Protein AF-A0A354FS78-F1 (afdb_monomer_lite)

Radius of gyration: 9.47 Å; chains: 1; bounding box: 18×13×31 Å

Sequence (39 aa):
MNKETSKCACPDCKCEVRDGHRVALDGKEFCSEACANGH

pLDDT: mean 82.66, std 9.64, range [46.0, 90.19]

Structure (mmCIF, N/CA/C/O backbone):
data_AF-A0A354FS78-F1
#
_entry.id   AF-A0A354FS78-F1
#
loop_
_atom_site.group_PDB
_atom_site.id
_atom_site.type_symbol
_atom_site.label_atom_id
_atom_site.label_alt_id
_atom_site.label_comp_id
_atom_site.label_asym_id
_atom_site.label_entity_id
_atom_site.label_seq_id
_atom_site.pdbx_PDB_ins_code
_atom_site.Cartn_x
_atom_site.Cartn_y
_atom_site.Cartn_z
_atom_site.occupancy
_atom_site.B_iso_or_equiv
_atom_site.auth_seq_id
_atom_site.auth_comp_id
_atom_site.auth_asym_id
_atom_site.auth_atom_id
_atom_site.pdbx_PDB_model_num
ATOM 1 N N . MET A 1 1 ? -3.924 -1.866 23.750 1.00 46.00 1 MET A N 1
ATOM 2 C CA . MET A 1 1 ? -4.602 -1.691 22.448 1.00 46.00 1 MET A CA 1
ATOM 3 C C . MET A 1 1 ? -3.865 -2.522 21.411 1.00 46.00 1 MET A C 1
ATOM 5 O O . MET A 1 1 ? -2.708 -2.218 21.144 1.00 46.00 1 MET A O 1
ATOM 9 N N . ASN A 1 2 ? -4.488 -3.568 20.870 1.00 57.59 2 ASN A N 1
ATOM 10 C CA . ASN A 1 2 ? -3.918 -4.326 19.755 1.00 57.59 2 ASN A CA 1
ATOM 11 C C . ASN A 1 2 ? -4.070 -3.462 18.499 1.00 57.59 2 ASN A C 1
ATOM 13 O O . ASN A 1 2 ? -5.188 -3.179 18.083 1.00 57.59 2 ASN A O 1
ATOM 17 N N . LYS A 1 3 ? -2.963 -2.939 17.963 1.00 63.75 3 LYS A N 1
ATOM 18 C CA . LYS A 1 3 ? -2.983 -2.290 16.650 1.00 63.75 3 LYS A CA 1
ATOM 19 C C . LYS A 1 3 ? -3.077 -3.402 15.619 1.00 63.75 3 LYS A C 1
ATOM 21 O O . LYS A 1 3 ? -2.080 -4.062 15.358 1.00 63.75 3 LYS A O 1
ATOM 26 N N . GLU A 1 4 ? -4.267 -3.615 15.079 1.00 73.56 4 GLU A N 1
ATOM 27 C CA . GLU A 1 4 ? -4.442 -4.486 13.924 1.00 73.56 4 GLU A CA 1
ATOM 28 C C . GLU A 1 4 ? -3.850 -3.758 12.712 1.00 73.56 4 GLU A C 1
ATOM 30 O O . GLU A 1 4 ? -4.367 -2.738 12.240 1.0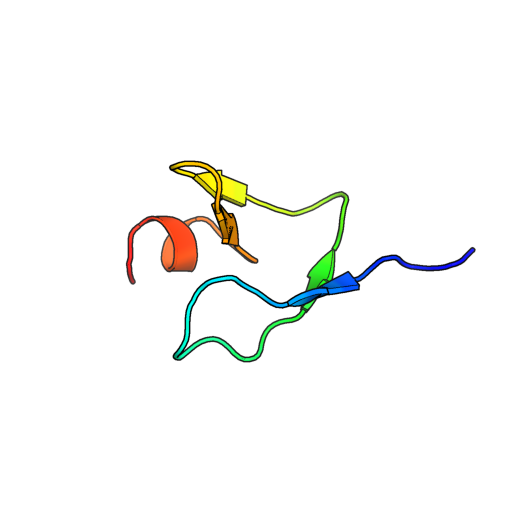0 73.56 4 GLU A O 1
ATOM 35 N N . THR A 1 5 ? -2.662 -4.211 12.310 1.00 77.00 5 THR A N 1
ATOM 36 C CA . THR A 1 5 ? -2.006 -3.810 11.071 1.00 77.00 5 THR A CA 1
ATOM 37 C C . THR A 1 5 ? -2.123 -4.938 10.052 1.00 77.00 5 THR A C 1
ATOM 39 O O . THR A 1 5 ? -1.649 -6.050 10.276 1.00 77.00 5 THR A O 1
ATOM 42 N N . SER A 1 6 ? -2.755 -4.647 8.919 1.00 83.94 6 SER A N 1
ATOM 43 C CA . SER A 1 6 ? -2.830 -5.539 7.759 1.00 83.94 6 SER A CA 1
ATOM 44 C C . SER A 1 6 ? -1.688 -5.228 6.797 1.00 83.94 6 SER A C 1
ATOM 46 O O . SER A 1 6 ? -1.156 -4.122 6.783 1.00 83.94 6 SER A O 1
ATOM 48 N N . LYS A 1 7 ? -1.271 -6.177 5.959 1.00 84.94 7 LYS A N 1
ATOM 49 C CA . LYS A 1 7 ? -0.312 -5.862 4.888 1.00 84.94 7 LYS A CA 1
ATOM 50 C C . LYS A 1 7 ? -1.010 -5.146 3.738 1.00 84.94 7 LYS A C 1
ATOM 52 O O . LYS A 1 7 ? -2.145 -5.474 3.408 1.00 84.94 7 LYS A O 1
ATOM 57 N N . CYS A 1 8 ? -0.309 -4.198 3.119 1.00 89.44 8 CYS A N 1
ATOM 58 C CA . CYS A 1 8 ? -0.781 -3.557 1.897 1.00 89.44 8 CYS A CA 1
ATOM 59 C C . CYS A 1 8 ? -0.966 -4.608 0.797 1.00 89.44 8 CYS A C 1
ATOM 61 O O . CYS A 1 8 ? -0.110 -5.472 0.614 1.00 89.44 8 CYS A O 1
ATOM 63 N N . ALA A 1 9 ? -2.064 -4.519 0.050 1.00 88.38 9 ALA A N 1
ATOM 64 C CA . ALA A 1 9 ? -2.342 -5.408 -1.073 1.00 88.38 9 ALA A CA 1
ATOM 65 C C . ALA A 1 9 ? -1.407 -5.184 -2.276 1.00 88.38 9 ALA A C 1
ATOM 67 O O . ALA A 1 9 ? -1.397 -5.990 -3.206 1.00 88.38 9 ALA A O 1
ATOM 68 N N . CYS A 1 10 ? -0.628 -4.098 -2.283 1.00 87.62 10 CYS A N 1
ATOM 69 C CA . CYS A 1 10 ? 0.359 -3.848 -3.324 1.00 87.62 10 CYS A CA 1
ATOM 70 C C . CYS A 1 10 ? 1.582 -4.771 -3.133 1.00 87.62 10 CYS A C 1
ATOM 72 O O . CYS A 1 10 ? 2.197 -4.735 -2.068 1.00 87.62 10 CYS A O 1
ATOM 74 N N . PRO A 1 11 ? 1.971 -5.572 -4.146 1.00 81.69 11 PRO A N 1
ATOM 75 C CA . PRO A 1 11 ? 3.066 -6.539 -4.026 1.00 81.69 11 PRO A CA 1
ATOM 76 C C . PRO A 1 11 ? 4.443 -5.879 -3.869 1.00 81.69 11 PRO A C 1
ATOM 78 O O . PRO A 1 11 ? 5.330 -6.459 -3.245 1.00 81.69 11 PRO A O 1
ATOM 81 N N . ASP A 1 12 ? 4.612 -4.669 -4.404 1.00 85.50 12 ASP A N 1
ATOM 82 C CA . ASP A 1 12 ? 5.846 -3.885 -4.270 1.00 85.50 12 ASP A CA 1
ATOM 83 C C . ASP A 1 12 ? 5.902 -3.139 -2.922 1.00 85.50 12 ASP A C 1
ATOM 85 O O . ASP A 1 12 ? 6.963 -2.831 -2.375 1.00 85.50 12 ASP A O 1
ATOM 89 N N . CYS A 1 13 ? 4.734 -2.900 -2.321 1.00 84.19 13 CYS A N 1
ATOM 90 C CA . CYS A 1 13 ? 4.605 -2.146 -1.089 1.00 84.19 13 CYS A CA 1
ATOM 91 C C . CYS A 1 13 ? 4.795 -3.043 0.139 1.00 84.19 13 CYS A C 1
ATOM 93 O O . CYS A 1 13 ? 4.023 -3.960 0.406 1.00 84.19 13 CYS A O 1
ATOM 95 N N . LYS A 1 14 ? 5.788 -2.717 0.969 1.00 83.56 14 LYS A N 1
ATOM 96 C CA . LYS A 1 14 ? 6.032 -3.399 2.255 1.00 83.56 14 LYS A CA 1
ATOM 97 C C . LYS A 1 14 ? 5.376 -2.694 3.443 1.00 83.56 14 LYS A C 1
ATOM 99 O O . LYS A 1 14 ? 5.697 -2.998 4.589 1.00 83.56 14 LYS A O 1
ATOM 104 N N . CYS A 1 15 ? 4.493 -1.732 3.183 1.00 88.12 15 CYS A N 1
ATOM 105 C CA . CYS A 1 15 ? 3.850 -0.961 4.235 1.00 88.12 15 CYS A CA 1
ATOM 106 C C . CYS A 1 15 ? 2.795 -1.780 4.982 1.00 88.12 15 CYS A C 1
ATOM 108 O O . CYS A 1 15 ? 2.043 -2.569 4.406 1.00 88.12 15 CYS A O 1
ATOM 110 N N . GLU A 1 16 ? 2.707 -1.501 6.276 1.00 86.81 16 GLU A N 1
ATOM 111 C CA . GLU A 1 16 ? 1.639 -1.969 7.143 1.00 86.81 16 GLU A CA 1
ATOM 112 C C . GLU A 1 16 ? 0.471 -0.978 7.111 1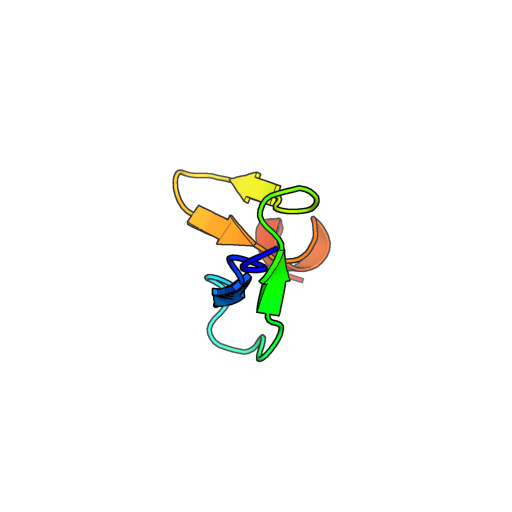.00 86.81 16 GLU A C 1
ATOM 114 O O . GLU A 1 16 ? 0.599 0.202 7.448 1.00 86.81 16 GLU A O 1
ATOM 119 N N . VAL A 1 17 ? -0.679 -1.479 6.694 1.00 86.56 17 VAL A N 1
ATOM 120 C CA . VAL A 1 17 ? -1.968 -0.807 6.660 1.00 86.56 17 VAL A CA 1
ATOM 121 C C . VAL A 1 17 ? -2.551 -0.809 8.062 1.00 86.56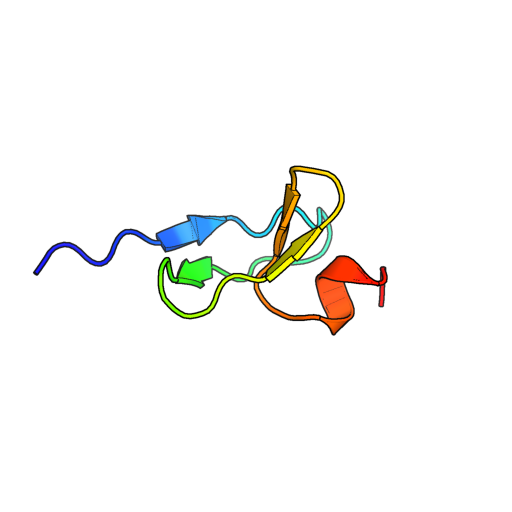 17 VAL A C 1
ATOM 123 O O . VAL A 1 17 ? -2.817 -1.860 8.633 1.00 86.56 17 VAL A O 1
ATOM 126 N N . ARG A 1 18 ? -2.770 0.372 8.632 1.00 84.00 18 ARG A N 1
ATOM 127 C CA . ARG A 1 18 ? -3.497 0.496 9.900 1.00 84.00 18 ARG A CA 1
ATOM 128 C C . ARG A 1 18 ? -4.987 0.511 9.613 1.00 84.00 18 ARG A C 1
ATOM 130 O O . ARG A 1 18 ? -5.406 1.237 8.716 1.00 84.00 18 ARG A O 1
ATOM 137 N N . ASP A 1 19 ? -5.766 -0.206 10.417 1.00 78.00 19 ASP A N 1
ATOM 138 C CA . ASP A 1 19 ? -7.221 -0.311 10.251 1.00 78.00 19 ASP A CA 1
ATOM 139 C C . ASP A 1 19 ? -7.909 1.062 10.057 1.00 78.00 19 ASP A C 1
ATOM 141 O O . ASP A 1 19 ? -8.704 1.237 9.137 1.00 78.00 19 ASP A O 1
ATOM 145 N N . GLY A 1 20 ? -7.495 2.083 10.819 1.00 81.44 20 GLY A N 1
ATOM 146 C CA . GLY A 1 20 ? -8.050 3.441 10.730 1.00 81.44 20 GLY A CA 1
ATOM 147 C C . GLY A 1 20 ? -7.521 4.334 9.598 1.00 81.44 20 GLY A C 1
ATOM 148 O O . GLY A 1 20 ? -7.948 5.479 9.499 1.00 81.44 20 GLY A O 1
ATOM 149 N N . HIS A 1 21 ? -6.571 3.869 8.783 1.00 79.31 21 HIS A N 1
ATOM 150 C CA . HIS A 1 21 ? -5.971 4.664 7.700 1.00 79.31 21 HIS A CA 1
ATOM 151 C C . HIS A 1 21 ? -5.748 3.833 6.429 1.00 79.31 21 HIS A C 1
ATOM 153 O O . HIS A 1 21 ? -4.769 4.021 5.704 1.00 79.31 21 HIS A O 1
ATOM 159 N N . ARG A 1 22 ? -6.639 2.865 6.202 1.00 86.88 22 ARG A N 1
ATOM 160 C CA . ARG A 1 22 ? -6.608 1.984 5.040 1.00 86.88 22 ARG A CA 1
ATOM 161 C C . ARG A 1 22 ? -7.469 2.516 3.912 1.00 86.88 22 ARG A C 1
ATOM 163 O O . ARG A 1 22 ? -8.570 3.009 4.144 1.00 86.88 22 ARG A O 1
ATOM 170 N N . VAL A 1 23 ? -6.979 2.361 2.692 1.00 88.94 23 VAL A N 1
ATOM 171 C CA . VAL A 1 23 ? -7.720 2.683 1.474 1.00 88.94 23 VAL A CA 1
ATOM 172 C C . VAL A 1 23 ? -8.239 1.380 0.890 1.00 88.94 23 VAL A C 1
ATOM 174 O O . VAL A 1 23 ? -7.449 0.536 0.479 1.00 88.94 23 VAL A O 1
ATOM 177 N N . ALA A 1 24 ? -9.555 1.199 0.879 1.00 88.44 24 ALA A N 1
ATOM 178 C CA . ALA A 1 24 ? -10.184 0.055 0.235 1.00 88.44 24 ALA A CA 1
ATOM 179 C C . ALA A 1 24 ? -10.516 0.405 -1.223 1.00 88.44 24 ALA A C 1
ATOM 181 O O . ALA A 1 24 ? -11.308 1.313 -1.471 1.00 88.44 24 ALA A O 1
ATOM 182 N N . LEU A 1 25 ? -9.927 -0.310 -2.180 1.00 87.56 25 LEU A N 1
ATOM 183 C CA . LEU A 1 25 ? -10.214 -0.164 -3.608 1.00 87.56 25 LEU A CA 1
ATOM 184 C C . LEU A 1 25 ? -10.359 -1.549 -4.238 1.00 87.56 25 LEU A C 1
ATOM 186 O O . LEU A 1 25 ? -9.510 -2.410 -4.027 1.00 87.56 25 LEU A O 1
ATOM 190 N N . ASP A 1 26 ? -11.432 -1.771 -4.999 1.00 85.31 26 ASP A N 1
ATOM 191 C CA . ASP A 1 26 ? -11.673 -3.038 -5.711 1.00 85.31 26 ASP A CA 1
ATOM 192 C C . ASP A 1 26 ? -11.670 -4.283 -4.788 1.00 85.31 26 ASP A C 1
ATOM 194 O O . ASP A 1 26 ? -11.239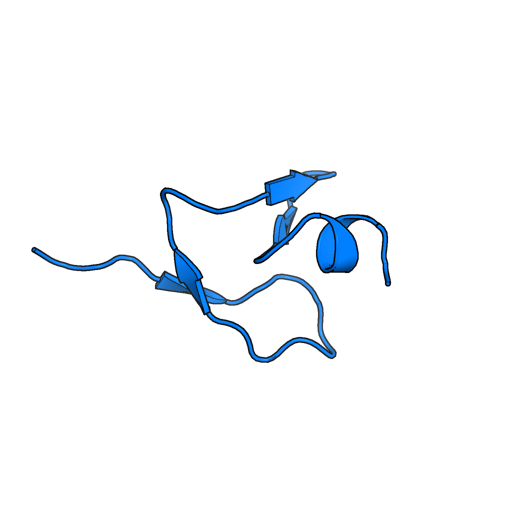 -5.372 -5.153 1.00 85.31 26 ASP A O 1
ATOM 198 N N . GLY A 1 27 ? -12.089 -4.113 -3.527 1.00 86.88 27 GLY A N 1
ATOM 199 C CA . GLY A 1 27 ? -12.048 -5.176 -2.510 1.00 86.88 27 GLY A CA 1
ATOM 200 C C . GLY A 1 27 ? -10.651 -5.484 -1.953 1.00 86.88 27 GLY A C 1
ATOM 201 O O . GLY A 1 27 ? -10.482 -6.471 -1.238 1.00 86.88 27 GLY A O 1
ATOM 202 N N . LYS A 1 28 ? -9.650 -4.651 -2.256 1.00 87.62 28 LYS A N 1
ATOM 203 C CA . LYS A 1 28 ? -8.277 -4.749 -1.749 1.00 87.62 28 LYS A CA 1
ATOM 204 C C . LYS A 1 28 ? -7.963 -3.586 -0.816 1.00 87.62 28 LYS A C 1
ATOM 206 O O . LYS A 1 28 ? -8.436 -2.472 -1.022 1.00 87.62 28 LYS A O 1
ATOM 211 N N . GLU A 1 29 ? -7.147 -3.841 0.201 1.00 90.12 29 GLU A N 1
ATOM 212 C CA . GLU A 1 29 ? -6.772 -2.847 1.209 1.00 90.12 29 GLU A CA 1
ATOM 213 C C . GLU A 1 29 ? -5.347 -2.342 0.973 1.00 90.12 29 GLU A C 1
ATOM 215 O O . GLU A 1 29 ? -4.391 -3.115 0.888 1.00 90.12 29 GLU A O 1
ATOM 220 N N . PHE A 1 30 ? -5.193 -1.027 0.893 1.00 90.19 30 PHE A N 1
ATOM 221 C CA . PHE A 1 30 ? -3.933 -0.360 0.603 1.00 90.19 30 PHE A CA 1
ATOM 222 C C . PHE A 1 30 ? -3.549 0.604 1.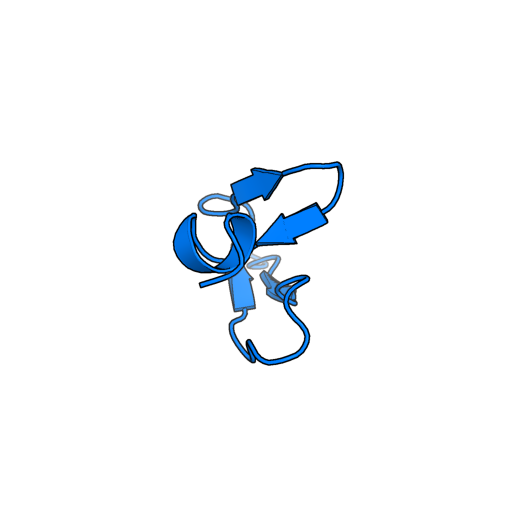722 1.00 90.19 30 PHE A C 1
ATOM 224 O O . PHE A 1 30 ? -4.394 1.120 2.453 1.00 90.19 30 PHE A O 1
ATOM 231 N N . CYS A 1 31 ? -2.249 0.870 1.851 1.00 89.81 31 CYS A N 1
ATOM 232 C CA . CYS A 1 31 ? -1.730 1.797 2.861 1.00 89.81 31 CYS A CA 1
ATOM 233 C C . CYS A 1 31 ? -1.989 3.267 2.509 1.00 89.81 31 CYS A C 1
ATOM 235 O O . CYS A 1 31 ? -1.923 4.127 3.384 1.00 89.81 31 CYS A O 1
ATOM 237 N N . SER A 1 32 ? -2.241 3.559 1.231 1.00 88.88 32 SER A N 1
ATOM 238 C CA . SER A 1 32 ? -2.470 4.902 0.715 1.00 88.88 32 SER A CA 1
ATOM 239 C C . SER A 1 32 ? -3.118 4.846 -0.671 1.00 88.88 32 SER A C 1
ATOM 241 O O . SER A 1 32 ? -3.077 3.809 -1.340 1.00 88.88 32 SER A O 1
ATOM 243 N N . GLU A 1 33 ? -3.671 5.974 -1.119 1.00 88.50 33 GLU A N 1
ATOM 244 C CA . GLU A 1 33 ? -4.316 6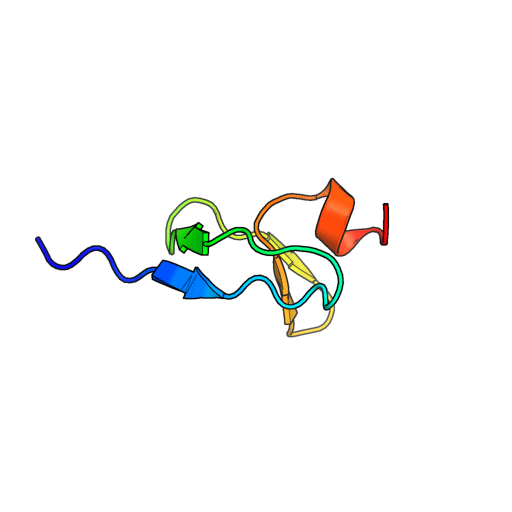.115 -2.430 1.00 88.50 33 GLU A CA 1
ATOM 245 C C . GLU A 1 33 ? -3.340 5.878 -3.585 1.00 88.50 33 GLU A C 1
ATOM 247 O O . GLU A 1 33 ? -3.745 5.343 -4.611 1.00 88.50 33 GLU A O 1
ATOM 252 N N . ALA A 1 34 ? -2.051 6.191 -3.414 1.00 87.81 34 ALA A N 1
ATOM 253 C CA . ALA A 1 34 ? -1.027 5.901 -4.419 1.00 87.81 34 ALA A CA 1
ATOM 254 C C . ALA A 1 34 ? -0.950 4.396 -4.723 1.00 87.81 34 ALA A C 1
ATOM 256 O O . ALA A 1 34 ? -1.053 3.981 -5.869 1.00 87.81 34 ALA A O 1
ATOM 257 N N . CYS A 1 35 ? -0.872 3.559 -3.684 1.00 89.06 35 CYS A N 1
ATOM 258 C CA . CYS A 1 35 ? -0.867 2.106 -3.849 1.00 89.06 35 CYS A CA 1
ATOM 259 C C . CYS A 1 35 ? -2.188 1.574 -4.419 1.00 89.06 35 CYS A C 1
ATOM 261 O O . CYS A 1 35 ? -2.163 0.602 -5.167 1.00 89.06 35 CYS A O 1
ATOM 263 N N . ALA A 1 36 ? -3.316 2.208 -4.088 1.00 87.69 36 ALA A N 1
ATOM 264 C CA . ALA A 1 36 ? -4.616 1.844 -4.640 1.00 87.69 36 ALA A CA 1
ATOM 265 C C . ALA A 1 36 ? -4.709 2.163 -6.145 1.00 87.69 36 ALA A C 1
ATOM 267 O O . ALA A 1 36 ? -5.194 1.343 -6.914 1.00 87.69 36 ALA A O 1
ATOM 268 N N . ASN A 1 37 ? -4.178 3.307 -6.585 1.00 87.88 37 ASN A N 1
ATOM 269 C CA . ASN A 1 37 ? -4.175 3.714 -7.995 1.00 87.88 37 ASN A CA 1
ATOM 270 C C . ASN A 1 37 ? -3.059 3.057 -8.831 1.00 87.88 37 ASN A C 1
ATOM 272 O O . ASN A 1 37 ? -3.013 3.257 -10.040 1.00 87.88 37 ASN A O 1
ATOM 276 N N . GLY A 1 38 ? -2.204 2.233 -8.213 1.00 78.81 38 GLY A N 1
ATOM 277 C CA . GLY A 1 38 ? -1.142 1.499 -8.907 1.00 78.81 38 GLY A CA 1
ATOM 278 C C . GLY A 1 38 ? 0.201 2.226 -8.991 1.00 78.81 38 GLY A C 1
ATOM 279 O O . GLY A 1 38 ? 1.047 1.795 -9.770 1.00 78.81 38 GLY A O 1
ATOM 280 N N . HIS A 1 39 ? 0.406 3.253 -8.158 1.00 62.09 39 HIS A N 1
ATOM 281 C CA . HIS A 1 39 ? 1.511 4.211 -8.264 1.00 62.09 39 HIS A CA 1
ATOM 282 C C . HIS A 1 39 ? 1.546 4.874 -9.648 1.00 62.09 39 HIS A C 1
ATOM 284 O O . HIS A 1 39 ? 2.570 4.773 -10.359 1.00 62.09 39 HIS A O 1
#

Secondary structure (DSSP, 8-state):
----EEEPS-SS--PEEEGGG-EEETTEEESSHHHHHT-

Foldseek 3Di:
DPFDWDAAPQPVDRDTATPVQWDQEPNGTHNDVCSNVVD